Protein AF-A0A0J6SCE9-F1 (afdb_monomer_lite)

Foldseek 3Di:
DDDDDDPDPAADQVDPDPPGDHPPDDDPVPDPDDPPPPDDDDDDDPVVVVVVVVVVVVD

Radius of gyration: 24.31 Å; chains: 1; bounding box: 46×31×53 Å

pLDDT: mean 72.65, std 15.42, range [43.78, 96.0]

Structure (mmCIF, N/CA/C/O backbone):
data_AF-A0A0J6SCE9-F1
#
_entry.id   AF-A0A0J6SCE9-F1
#
loop_
_atom_site.group_PDB
_atom_site.id
_atom_site.type_symbol
_atom_site.label_atom_id
_atom_site.label_alt_id
_atom_site.label_comp_id
_atom_site.label_asym_id
_atom_site.label_entity_id
_atom_site.label_seq_id
_atom_site.pdbx_PDB_ins_code
_atom_site.Cartn_x
_atom_site.Cartn_y
_atom_site.Cartn_z
_atom_site.occupancy
_atom_site.B_iso_or_equiv
_atom_site.auth_seq_id
_atom_site.auth_comp_id
_atom_site.auth_asym_id
_atom_site.auth_atom_id
_atom_site.pdbx_PDB_model_num
ATOM 1 N N . MET A 1 1 ? 27.926 6.294 -33.646 1.00 44.91 1 MET A N 1
ATOM 2 C CA . MET A 1 1 ? 26.975 5.166 -33.596 1.00 44.91 1 MET A CA 1
ATOM 3 C C . MET A 1 1 ? 27.272 4.416 -32.308 1.00 44.91 1 MET A C 1
ATOM 5 O O . MET A 1 1 ? 28.379 3.904 -32.229 1.00 44.91 1 MET A O 1
ATOM 9 N N . PRO A 1 2 ? 26.436 4.444 -31.258 1.00 44.97 2 PRO A N 1
ATOM 10 C CA . PRO A 1 2 ? 26.719 3.616 -30.093 1.00 44.97 2 PRO A CA 1
ATOM 11 C C . PRO A 1 2 ? 26.409 2.154 -30.434 1.00 44.97 2 PRO A C 1
ATOM 13 O O . PRO A 1 2 ? 25.312 1.833 -30.887 1.00 44.97 2 PRO A O 1
ATOM 16 N N . GLU A 1 3 ? 27.416 1.305 -30.265 1.00 43.78 3 GLU A N 1
ATOM 17 C CA . GLU A 1 3 ? 27.365 -0.143 -30.449 1.00 43.78 3 GLU A CA 1
ATOM 18 C C . GLU A 1 3 ? 26.425 -0.768 -29.407 1.00 43.78 3 GLU A C 1
ATOM 20 O O . GLU A 1 3 ? 26.604 -0.602 -28.197 1.00 43.78 3 GLU A O 1
ATOM 25 N N . THR A 1 4 ? 25.398 -1.478 -29.872 1.00 50.75 4 THR A N 1
ATOM 26 C CA . THR A 1 4 ? 24.556 -2.342 -29.044 1.00 50.75 4 THR A CA 1
ATOM 27 C C . THR A 1 4 ? 25.398 -3.519 -28.554 1.00 50.75 4 THR A C 1
ATOM 29 O O . THR A 1 4 ? 25.924 -4.294 -29.352 1.00 50.75 4 THR A O 1
ATOM 32 N N . LYS A 1 5 ? 25.561 -3.636 -27.231 1.00 51.31 5 L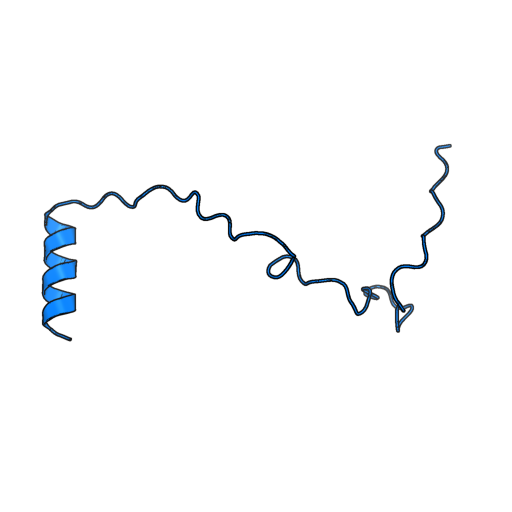YS A N 1
ATOM 33 C CA . LYS A 1 5 ? 26.247 -4.770 -26.595 1.00 51.31 5 LYS A CA 1
ATOM 34 C C . LYS A 1 5 ? 25.558 -6.085 -26.996 1.00 51.31 5 LYS A C 1
ATOM 36 O O . LYS A 1 5 ? 24.331 -6.094 -27.081 1.00 51.31 5 LYS A O 1
ATOM 41 N N . PRO A 1 6 ? 26.314 -7.171 -27.237 1.00 47.88 6 PRO A N 1
ATOM 42 C CA . PRO A 1 6 ? 25.733 -8.449 -27.621 1.00 47.88 6 PRO A CA 1
ATOM 43 C C . PRO A 1 6 ? 24.861 -8.979 -26.484 1.00 47.88 6 PRO A C 1
ATOM 45 O O . PRO A 1 6 ? 25.291 -8.981 -25.329 1.00 47.88 6 PRO A O 1
ATOM 48 N N . ASP A 1 7 ? 23.649 -9.412 -26.830 1.00 53.28 7 ASP A N 1
ATOM 49 C CA . ASP A 1 7 ? 22.745 -10.123 -25.935 1.00 53.28 7 ASP A CA 1
ATOM 50 C C . ASP A 1 7 ? 23.484 -11.337 -25.362 1.00 53.28 7 ASP A C 1
ATOM 52 O O . ASP A 1 7 ? 23.710 -12.341 -26.044 1.00 53.28 7 ASP A O 1
ATOM 56 N N . THR A 1 8 ? 23.905 -11.236 -24.103 1.00 53.84 8 THR A N 1
ATOM 57 C CA . THR A 1 8 ? 24.310 -12.389 -23.302 1.00 53.84 8 THR A CA 1
ATOM 58 C C . THR A 1 8 ? 23.190 -13.430 -23.416 1.00 53.84 8 THR A C 1
ATOM 60 O O . THR A 1 8 ? 22.022 -13.032 -23.381 1.00 53.84 8 THR A O 1
ATOM 63 N N . PRO A 1 9 ? 23.482 -14.733 -23.585 1.00 54.09 9 PRO A N 1
ATOM 64 C CA . PRO A 1 9 ? 22.443 -15.752 -23.659 1.00 54.09 9 PRO A CA 1
ATOM 65 C C . PRO A 1 9 ? 21.733 -15.854 -22.303 1.00 54.09 9 PRO A C 1
ATOM 67 O O . PRO A 1 9 ? 22.102 -16.658 -21.453 1.00 54.09 9 PRO A O 1
ATOM 70 N N . ASP A 1 10 ? 20.729 -14.999 -22.107 1.00 56.16 10 ASP A N 1
ATOM 71 C CA . ASP A 1 10 ? 19.716 -15.102 -21.066 1.00 56.16 10 ASP A CA 1
ATOM 72 C C . ASP A 1 10 ? 19.087 -16.491 -21.184 1.00 56.16 10 ASP A C 1
ATOM 74 O O . ASP A 1 10 ? 18.440 -16.804 -22.190 1.00 56.16 10 ASP A O 1
ATOM 78 N N . GLU A 1 11 ? 19.344 -17.312 -20.170 1.00 60.22 11 GLU A N 1
ATOM 79 C CA . GLU A 1 11 ? 18.487 -18.376 -19.644 1.00 60.22 11 GLU A CA 1
ATOM 80 C C . GLU A 1 11 ? 17.454 -18.918 -20.642 1.00 60.22 11 GLU A C 1
ATOM 82 O O . GLU A 1 11 ? 16.383 -18.342 -20.835 1.00 60.22 11 GLU A O 1
ATOM 87 N N . THR A 1 12 ? 17.809 -20.038 -21.285 1.00 62.84 12 THR A N 1
ATOM 88 C CA . THR A 1 12 ? 17.004 -20.859 -22.213 1.00 62.84 12 THR A CA 1
ATOM 89 C C . THR A 1 12 ? 15.633 -20.281 -22.589 1.00 62.84 12 THR A C 1
ATOM 91 O O . THR A 1 12 ? 14.578 -20.746 -22.149 1.00 62.84 12 THR A O 1
ATOM 94 N N . LYS A 1 13 ? 15.629 -19.253 -23.444 1.00 61.25 13 LYS A N 1
ATOM 95 C CA . LYS A 1 13 ? 14.396 -18.765 -24.067 1.00 61.25 13 LYS A CA 1
ATOM 96 C C . LYS A 1 13 ? 13.812 -19.900 -24.911 1.00 61.25 13 LYS A C 1
ATOM 98 O O . LYS A 1 13 ? 14.438 -20.366 -25.857 1.00 61.25 13 LYS A O 1
ATOM 103 N N . ILE A 1 14 ? 12.606 -20.350 -24.572 1.00 70.44 14 ILE A N 1
ATOM 104 C CA . ILE A 1 14 ? 11.913 -21.435 -25.293 1.00 70.44 14 ILE A CA 1
ATOM 105 C C . ILE A 1 14 ? 11.149 -20.945 -26.535 1.00 70.44 14 ILE A C 1
ATOM 107 O O . ILE A 1 14 ? 10.505 -21.738 -27.216 1.00 70.44 14 ILE A O 1
ATOM 111 N N . SER A 1 15 ? 11.168 -19.638 -26.815 1.00 71.06 15 SER A N 1
ATOM 112 C CA . SER A 1 15 ? 10.447 -19.018 -27.930 1.00 71.06 15 SER A CA 1
ATOM 113 C C . SER A 1 15 ? 11.224 -17.832 -28.506 1.00 71.06 15 SER A C 1
ATOM 115 O O . SER A 1 15 ? 11.991 -17.189 -27.794 1.00 71.06 15 SER A O 1
ATOM 117 N N . THR A 1 16 ? 11.002 -17.539 -29.789 1.00 73.75 16 THR A N 1
ATOM 118 C CA . THR A 1 16 ? 11.559 -16.392 -30.535 1.00 73.75 16 THR A CA 1
ATOM 119 C C . THR A 1 16 ? 10.498 -15.339 -30.880 1.00 73.75 16 THR A C 1
ATOM 121 O O . THR A 1 16 ? 10.760 -14.414 -31.645 1.00 73.75 16 THR A O 1
ATOM 124 N N . GLY A 1 17 ? 9.276 -15.487 -30.354 1.00 76.62 17 GLY A N 1
ATOM 125 C CA . GLY A 1 17 ? 8.178 -14.556 -30.607 1.00 76.62 17 GLY A CA 1
ATOM 126 C C . GLY A 1 17 ? 8.368 -13.187 -29.931 1.00 76.62 17 GLY A C 1
ATOM 127 O O . GLY A 1 17 ? 9.178 -13.056 -29.016 1.00 76.62 17 GLY A O 1
ATOM 128 N N . PRO A 1 18 ? 7.571 -12.168 -30.300 1.00 69.62 18 PRO A N 1
ATOM 129 C CA . PRO A 1 18 ? 7.706 -10.803 -29.768 1.00 69.62 18 PRO A CA 1
ATOM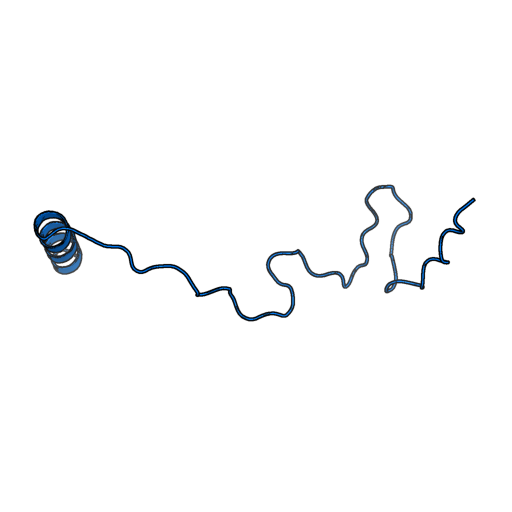 130 C C . PRO A 1 18 ? 7.554 -10.680 -28.241 1.00 69.62 18 PRO A C 1
ATOM 132 O O . PRO A 1 18 ? 8.048 -9.728 -27.652 1.00 69.62 18 PRO A O 1
ATOM 135 N N . ASN A 1 19 ? 6.893 -11.651 -27.601 1.00 68.00 19 ASN A N 1
ATOM 136 C CA . ASN A 1 19 ? 6.687 -11.721 -26.148 1.00 68.00 19 ASN A CA 1
ATOM 137 C C . ASN A 1 19 ? 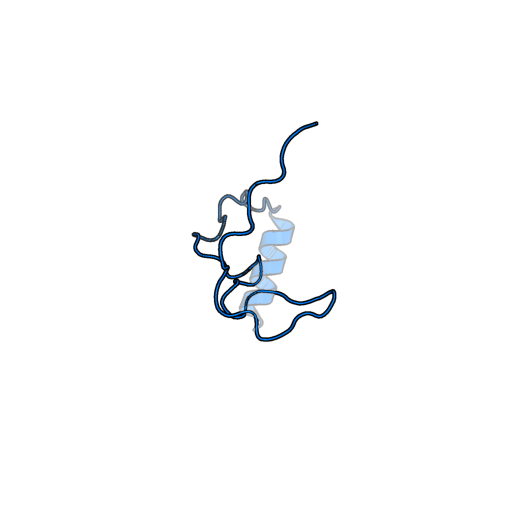7.582 -12.779 -25.471 1.00 68.00 19 ASN A C 1
ATOM 139 O O . ASN A 1 19 ? 7.248 -13.277 -24.395 1.00 68.00 19 ASN A O 1
ATOM 143 N N . ALA A 1 20 ? 8.681 -13.189 -26.110 1.00 70.25 20 ALA A N 1
ATOM 144 C CA . ALA A 1 20 ? 9.584 -14.203 -25.579 1.00 70.25 20 ALA A CA 1
ATOM 145 C C . ALA A 1 20 ? 10.362 -13.687 -24.358 1.00 70.25 20 ALA A C 1
ATOM 147 O O . ALA A 1 20 ? 11.435 -13.093 -24.476 1.00 70.25 20 ALA A O 1
ATOM 148 N N . ARG A 1 21 ? 9.820 -13.942 -23.166 1.00 69.88 21 ARG A N 1
ATOM 149 C CA . ARG A 1 21 ? 10.494 -13.699 -21.887 1.00 69.88 21 ARG A CA 1
ATOM 150 C C . ARG A 1 21 ? 11.354 -14.916 -21.491 1.00 69.88 21 ARG A C 1
ATOM 152 O O . ARG A 1 21 ? 10.934 -16.041 -21.778 1.00 69.88 21 ARG A O 1
ATOM 159 N N . PRO A 1 22 ? 12.526 -14.733 -20.845 1.00 74.19 22 PRO A N 1
ATOM 160 C CA . PRO A 1 22 ? 13.288 -15.850 -20.283 1.00 74.19 22 PRO A CA 1
ATOM 161 C C . PRO A 1 22 ? 12.431 -16.668 -19.313 1.00 74.19 22 PRO A C 1
ATOM 163 O O . PRO A 1 22 ? 11.620 -16.100 -18.577 1.00 74.19 22 PRO A O 1
ATOM 166 N N . ARG A 1 23 ? 12.593 -17.997 -19.330 1.00 67.25 23 ARG A N 1
ATOM 167 C CA . ARG A 1 23 ? 11.770 -18.920 -18.529 1.00 67.25 23 ARG A CA 1
ATOM 168 C C . ARG A 1 23 ? 11.937 -18.685 -17.028 1.00 67.25 23 ARG A C 1
ATOM 170 O O . ARG A 1 23 ? 10.961 -18.792 -16.291 1.00 67.25 23 ARG A O 1
ATOM 177 N N . ASP A 1 24 ? 13.150 -18.337 -16.620 1.00 65.06 24 ASP A N 1
ATOM 178 C CA . ASP A 1 24 ? 13.535 -18.196 -15.217 1.00 65.06 24 ASP A CA 1
ATOM 179 C C . ASP A 1 24 ? 13.447 -16.734 -14.727 1.00 65.06 24 ASP A C 1
ATOM 181 O O . ASP A 1 24 ? 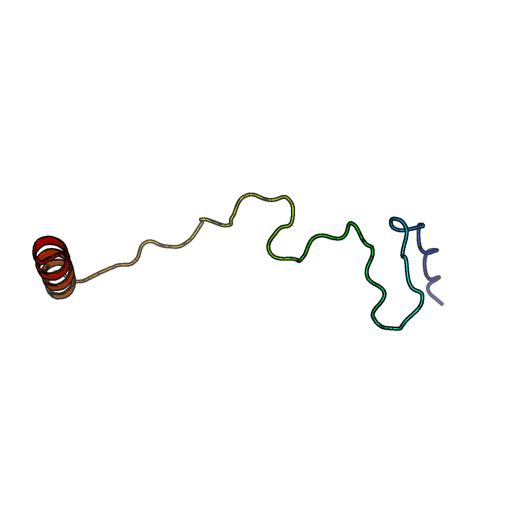13.721 -16.427 -13.566 1.00 65.06 24 ASP A O 1
ATOM 185 N N . ALA A 1 25 ? 12.960 -15.816 -15.573 1.00 66.50 25 ALA A N 1
ATOM 186 C CA . ALA A 1 25 ? 12.746 -14.428 -15.187 1.00 66.50 25 ALA A CA 1
ATOM 187 C C . ALA A 1 25 ? 11.565 -14.294 -14.208 1.00 66.50 25 ALA A C 1
ATOM 189 O O . ALA A 1 25 ? 10.408 -14.548 -14.553 1.00 66.50 25 ALA A O 1
ATOM 190 N N . THR A 1 26 ? 11.842 -13.798 -13.001 1.00 65.50 26 THR A N 1
ATOM 191 C CA . THR A 1 26 ? 10.817 -13.539 -11.976 1.00 65.50 26 THR A CA 1
ATOM 192 C C . THR A 1 26 ? 9.806 -12.477 -12.426 1.00 65.50 26 THR A C 1
ATOM 194 O O . THR A 1 26 ? 10.145 -11.480 -13.068 1.00 65.50 26 THR A O 1
ATOM 197 N N . ILE A 1 27 ? 8.523 -12.661 -12.101 1.00 67.44 27 ILE A N 1
ATOM 198 C CA . ILE A 1 27 ? 7.511 -11.608 -12.271 1.00 67.44 27 ILE A CA 1
ATOM 199 C C . ILE A 1 27 ? 7.869 -10.507 -11.267 1.00 67.44 27 ILE A C 1
ATOM 201 O O . ILE A 1 27 ? 8.179 -10.825 -10.127 1.00 67.44 27 ILE A O 1
ATOM 205 N N . ALA A 1 28 ? 7.864 -9.234 -11.672 1.00 60.34 28 ALA A N 1
ATOM 206 C CA . ALA A 1 28 ? 8.446 -8.107 -10.921 1.00 60.34 28 ALA A CA 1
ATOM 207 C C . ALA A 1 28 ? 8.000 -7.972 -9.442 1.00 60.34 28 ALA A C 1
ATOM 209 O O . ALA A 1 28 ? 8.650 -7.276 -8.672 1.00 60.34 28 ALA A O 1
ATOM 210 N N . GLN A 1 29 ? 6.916 -8.648 -9.047 1.00 59.59 29 GLN A N 1
ATOM 211 C CA . GLN A 1 29 ? 6.377 -8.701 -7.687 1.00 59.59 29 GLN A CA 1
ATOM 212 C C . GLN A 1 29 ? 6.967 -9.826 -6.805 1.00 59.59 29 GLN A C 1
ATOM 214 O O . GLN A 1 29 ? 6.832 -9.773 -5.588 1.00 59.59 29 GLN A O 1
ATOM 219 N N . THR A 1 30 ? 7.612 -10.843 -7.385 1.00 62.91 30 THR A N 1
ATOM 220 C CA . THR A 1 30 ? 8.191 -12.004 -6.674 1.00 62.91 30 THR A CA 1
ATOM 221 C C . THR A 1 30 ? 9.704 -12.129 -6.880 1.00 62.91 30 THR A C 1
ATOM 223 O O . THR A 1 30 ? 10.257 -13.225 -6.780 1.00 62.91 30 THR A O 1
ATOM 226 N N . GLY A 1 31 ? 10.376 -11.035 -7.244 1.00 62.50 31 GLY A N 1
ATOM 227 C CA . GLY A 1 31 ? 11.836 -10.987 -7.321 1.00 62.50 31 GLY A CA 1
ATOM 228 C C . GLY A 1 31 ? 12.482 -11.137 -5.939 1.00 62.50 31 GLY A C 1
ATOM 229 O O . GLY A 1 31 ? 11.837 -10.919 -4.916 1.00 62.50 31 GLY A O 1
ATOM 230 N N . GLN A 1 32 ? 13.764 -11.510 -5.896 1.00 59.31 32 GLN A N 1
ATOM 231 C CA . GLN A 1 32 ? 14.516 -11.517 -4.640 1.00 59.31 32 GLN A CA 1
ATOM 232 C C . GLN A 1 32 ? 14.590 -10.095 -4.063 1.00 59.31 32 GLN A C 1
ATOM 234 O O . GLN A 1 32 ? 15.057 -9.171 -4.725 1.00 59.31 32 GLN A O 1
ATOM 239 N N . GLY A 1 33 ? 14.128 -9.935 -2.827 1.00 63.09 33 GLY A N 1
ATOM 240 C CA . GLY A 1 33 ? 14.095 -8.674 -2.095 1.00 63.09 33 GLY A CA 1
ATOM 241 C C . GLY A 1 33 ? 13.164 -8.804 -0.894 1.00 63.09 33 GLY A C 1
ATOM 242 O O . GLY A 1 33 ? 12.181 -9.543 -0.954 1.00 63.09 33 GLY A O 1
ATOM 243 N N . LEU A 1 34 ? 13.481 -8.135 0.216 1.00 67.94 34 LEU A N 1
ATOM 244 C CA . LEU A 1 34 ? 12.510 -7.996 1.301 1.00 67.94 34 LEU A CA 1
ATOM 245 C C . LEU A 1 34 ? 11.364 -7.100 0.806 1.00 67.94 34 LEU A C 1
ATOM 247 O O . LEU A 1 34 ? 11.646 -6.114 0.114 1.00 67.94 34 LEU A O 1
ATOM 251 N N . PRO A 1 35 ? 10.097 -7.416 1.131 1.00 68.44 35 PRO A N 1
ATOM 252 C CA . PRO A 1 35 ? 8.995 -6.493 0.911 1.00 68.44 35 PRO A CA 1
ATOM 253 C C . PRO A 1 35 ? 9.356 -5.115 1.467 1.00 68.44 35 PRO A C 1
ATOM 255 O O . PRO A 1 35 ? 9.977 -4.998 2.526 1.00 68.44 35 PRO A O 1
ATOM 258 N N . ASN A 1 36 ? 9.022 -4.064 0.721 1.00 73.56 36 ASN A N 1
ATOM 259 C CA . ASN A 1 36 ? 9.229 -2.712 1.209 1.00 73.56 36 ASN A CA 1
ATOM 260 C C . ASN A 1 36 ? 8.187 -2.393 2.292 1.00 73.56 36 ASN A C 1
ATOM 262 O O . ASN A 1 36 ? 7.148 -1.805 1.998 1.00 73.56 36 ASN A O 1
ATOM 266 N N . ASP A 1 37 ? 8.484 -2.775 3.532 1.00 71.75 37 ASP A N 1
ATOM 267 C CA . ASP A 1 37 ? 7.605 -2.600 4.695 1.00 71.75 37 ASP A CA 1
ATOM 268 C C . ASP A 1 37 ? 7.760 -1.215 5.357 1.00 71.75 37 ASP A C 1
ATOM 270 O O . ASP A 1 37 ? 7.361 -1.003 6.499 1.00 71.75 37 ASP A O 1
ATOM 274 N N . THR A 1 38 ? 8.326 -0.228 4.652 1.00 78.19 38 THR A N 1
ATOM 275 C CA . THR A 1 38 ? 8.515 1.141 5.164 1.00 78.19 38 THR A CA 1
ATOM 276 C C . THR A 1 38 ? 7.237 1.990 5.126 1.00 78.19 38 THR A C 1
ATOM 278 O O . THR A 1 38 ? 7.317 3.215 5.002 1.00 78.19 38 THR A O 1
ATOM 281 N N . SER A 1 39 ? 6.049 1.385 5.148 1.00 79.25 39 SER A N 1
ATOM 282 C CA . SER A 1 39 ? 4.795 2.143 5.147 1.00 79.25 39 SER A CA 1
ATOM 283 C C . SER A 1 39 ? 4.653 2.957 6.433 1.00 79.25 39 SER A C 1
ATOM 285 O O . SER A 1 39 ? 4.984 2.475 7.517 1.00 79.25 39 SER A O 1
ATOM 287 N N . ALA A 1 40 ? 4.129 4.178 6.320 1.00 82.38 40 ALA A N 1
ATOM 288 C CA . ALA A 1 40 ? 3.780 4.973 7.490 1.00 82.38 40 ALA A CA 1
ATOM 289 C C . ALA A 1 40 ? 2.622 4.309 8.263 1.00 82.38 40 ALA A C 1
ATOM 291 O O . ALA A 1 40 ? 1.734 3.725 7.629 1.00 82.38 40 ALA A O 1
ATOM 292 N N . PRO A 1 41 ? 2.605 4.404 9.604 1.00 83.25 41 PRO A N 1
ATOM 293 C CA . PRO A 1 41 ? 1.446 4.014 10.396 1.00 83.25 41 PRO A CA 1
ATOM 294 C C . PRO A 1 41 ? 0.180 4.741 9.931 1.00 83.25 41 PRO A C 1
ATOM 296 O O . PRO A 1 41 ? 0.229 5.901 9.518 1.00 83.25 41 PRO A O 1
ATOM 299 N N . VAL A 1 42 ? -0.959 4.051 9.999 1.00 84.38 42 VAL A N 1
ATOM 300 C CA . VAL A 1 42 ? -2.263 4.670 9.750 1.00 84.38 42 VAL A CA 1
ATOM 301 C C . VAL A 1 42 ? -2.695 5.384 11.027 1.00 84.38 42 VAL A C 1
ATOM 303 O O . VAL A 1 42 ? -2.932 4.734 12.042 1.00 84.38 42 VAL A O 1
ATOM 306 N N . GLU A 1 43 ? -2.800 6.709 10.964 1.00 90.31 43 GLU A N 1
ATOM 307 C CA . GLU A 1 43 ? -3.386 7.517 12.035 1.00 90.31 43 GLU A CA 1
ATOM 308 C C . GLU A 1 43 ? -4.913 7.389 11.987 1.00 90.31 43 GLU A C 1
ATOM 310 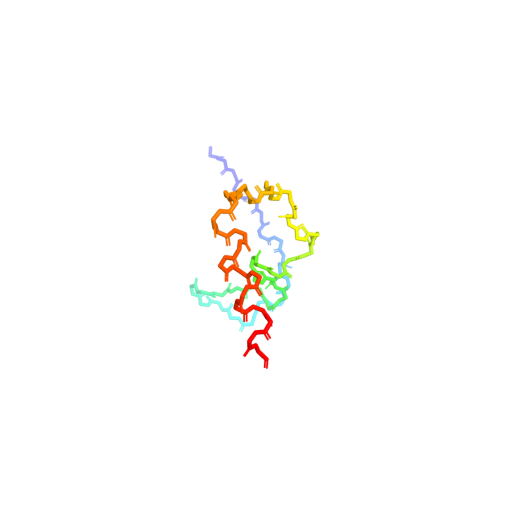O O . GLU A 1 43 ? -5.523 7.588 10.933 1.00 90.31 43 GLU A O 1
ATOM 315 N N . ILE A 1 44 ? -5.530 7.059 13.121 1.00 91.75 44 ILE A N 1
ATOM 316 C CA . ILE A 1 44 ? -6.987 6.975 13.265 1.00 91.75 44 ILE A CA 1
ATOM 317 C C . ILE A 1 44 ? -7.444 7.843 14.432 1.00 91.75 44 ILE A C 1
ATOM 319 O O . ILE A 1 44 ? -6.734 7.985 15.428 1.00 91.75 44 ILE A O 1
ATOM 323 N N . ASP A 1 45 ? -8.634 8.422 14.307 1.00 93.25 45 ASP A N 1
ATOM 324 C CA . ASP A 1 45 ? -9.280 9.126 15.409 1.00 93.25 45 ASP A CA 1
ATOM 325 C C . ASP A 1 45 ? -9.924 8.149 16.413 1.00 93.25 45 ASP A C 1
ATOM 327 O O . ASP A 1 45 ? -10.062 6.945 16.170 1.00 93.25 45 ASP A O 1
ATOM 331 N N . GLU A 1 46 ? -10.299 8.671 17.583 1.00 93.00 46 GLU A N 1
ATOM 332 C CA . GLU A 1 46 ? -10.882 7.872 18.667 1.00 93.00 46 GLU A CA 1
ATOM 333 C C . GLU A 1 46 ? -12.250 7.274 18.300 1.00 93.00 46 GLU A C 1
ATOM 335 O O . GLU A 1 46 ? -12.607 6.194 18.781 1.00 93.00 46 GLU A O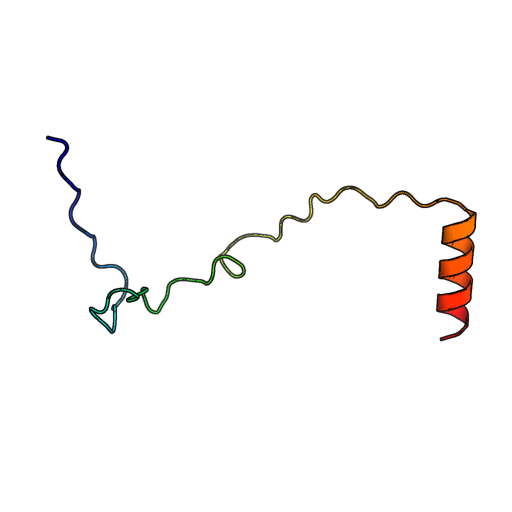 1
ATOM 340 N N . GLU A 1 47 ? -13.022 7.946 17.440 1.00 94.25 47 GLU A N 1
ATOM 341 C CA . GLU A 1 47 ? -14.328 7.453 17.000 1.00 94.25 47 GLU A CA 1
ATOM 342 C C . GLU A 1 47 ? -14.165 6.220 16.105 1.00 94.25 47 GLU A C 1
ATOM 344 O O . GLU A 1 47 ? -14.860 5.216 16.288 1.00 94.25 47 GLU A O 1
ATOM 349 N N . GLU A 1 48 ? -13.210 6.259 15.176 1.00 92.12 48 GLU A N 1
ATOM 350 C CA . GLU A 1 48 ? -12.869 5.144 14.301 1.00 92.12 48 GLU A CA 1
ATOM 351 C C . GLU A 1 48 ? -12.263 3.975 15.078 1.00 92.12 48 GLU A C 1
ATOM 353 O O . GLU A 1 48 ? -12.648 2.825 14.851 1.00 92.12 48 GLU A O 1
ATOM 358 N N . ALA A 1 49 ? -11.396 4.251 16.056 1.00 93.75 49 ALA A N 1
ATOM 359 C CA . ALA A 1 49 ? -10.858 3.219 16.940 1.00 93.75 49 ALA A CA 1
ATOM 360 C C . ALA A 1 49 ? -11.979 2.443 17.654 1.00 93.75 49 ALA A C 1
ATOM 362 O O . ALA A 1 49 ? -11.964 1.209 17.686 1.00 93.75 49 ALA A O 1
ATOM 363 N N . LYS A 1 50 ? -13.001 3.154 18.148 1.00 95.00 50 LYS A N 1
ATOM 364 C CA . LYS A 1 50 ? -14.163 2.539 18.798 1.00 95.00 50 LYS A CA 1
ATOM 365 C C . LYS A 1 50 ? -14.997 1.696 17.829 1.00 95.00 50 LYS A C 1
ATOM 367 O O . LYS A 1 50 ? -15.391 0.582 18.172 1.00 95.00 50 LYS A O 1
ATOM 372 N N . ARG A 1 51 ? -15.226 2.178 16.599 1.00 93.94 51 ARG A N 1
ATOM 373 C CA . ARG A 1 51 ? -15.939 1.404 15.562 1.00 93.94 51 ARG A CA 1
ATOM 374 C C . ARG A 1 51 ? -15.225 0.096 15.228 1.00 93.94 51 ARG A C 1
ATOM 376 O O . ARG A 1 51 ? -15.879 -0.935 15.055 1.00 93.94 51 ARG A O 1
ATOM 383 N N . ILE A 1 52 ? -13.897 0.136 15.129 1.00 93.81 52 ILE A N 1
ATOM 384 C CA . ILE A 1 52 ? -13.071 -1.046 14.869 1.00 93.81 52 ILE A CA 1
ATOM 385 C C . ILE A 1 52 ? -13.168 -2.029 16.042 1.00 93.81 52 ILE A C 1
ATOM 387 O O . ILE A 1 52 ? -13.383 -3.219 15.811 1.00 93.81 52 ILE A O 1
ATOM 391 N N . GLU A 1 53 ? -13.072 -1.550 17.285 1.00 94.31 53 GLU A N 1
ATOM 392 C CA . GLU A 1 53 ? -13.191 -2.392 18.480 1.00 94.31 53 GLU A CA 1
ATOM 393 C C . GLU A 1 53 ? -14.545 -3.115 18.553 1.00 94.31 53 GLU A C 1
ATOM 395 O O . GLU A 1 53 ? -14.583 -4.338 18.724 1.00 94.31 53 GLU A O 1
ATOM 400 N N . ASP A 1 54 ? -15.650 -2.390 18.365 1.00 96.00 54 ASP A N 1
ATOM 401 C CA . ASP A 1 54 ? -17.004 -2.957 18.393 1.00 96.00 54 ASP A CA 1
ATOM 402 C C . ASP A 1 54 ? -17.189 -4.029 17.304 1.00 96.00 54 ASP A C 1
ATOM 404 O O . ASP A 1 54 ? -17.797 -5.083 17.530 1.00 96.00 54 ASP A O 1
ATOM 408 N N . LYS A 1 55 ? -16.613 -3.799 16.118 1.00 95.12 55 LYS A N 1
ATOM 409 C CA . LYS A 1 55 ? -16.636 -4.760 15.009 1.00 95.12 55 LYS A CA 1
ATOM 410 C C . LYS A 1 55 ? -15.817 -6.013 15.310 1.00 95.12 55 LYS A C 1
ATOM 412 O O . LYS A 1 55 ? -16.242 -7.102 14.951 1.00 95.12 55 LYS A O 1
ATOM 417 N N . ILE A 1 56 ? -14.665 -5.878 15.967 1.00 95.12 56 ILE A N 1
ATOM 418 C CA . ILE A 1 56 ? -13.827 -7.024 16.344 1.00 95.12 56 ILE A CA 1
ATOM 419 C C . ILE A 1 56 ? -14.510 -7.866 17.427 1.00 95.12 56 ILE A C 1
ATOM 421 O O . ILE A 1 56 ? -14.470 -9.088 17.358 1.00 95.12 56 ILE A O 1
ATOM 425 N N . ARG A 1 57 ? -15.157 -7.235 18.413 1.00 90.31 57 ARG A N 1
ATOM 426 C CA . ARG A 1 57 ? -15.833 -7.931 19.524 1.00 90.31 57 ARG A CA 1
ATOM 427 C C . ARG A 1 57 ? -17.137 -8.630 19.129 1.00 90.31 57 ARG A C 1
ATOM 429 O O . ARG A 1 57 ? -17.626 -9.453 19.896 1.00 90.31 57 ARG A O 1
ATOM 436 N N . SER A 1 58 ? -17.719 -8.260 17.991 1.00 90.00 58 SER A N 1
ATOM 437 C CA . SER A 1 58 ? -18.961 -8.844 17.466 1.00 90.00 58 SER A CA 1
ATOM 438 C C . SER A 1 58 ? -18.741 -9.967 16.443 1.00 90.00 58 SER A C 1
ATOM 440 O O . SER A 1 58 ? -19.726 -10.512 15.940 1.00 90.00 58 SER A O 1
ATOM 442 N N . LEU A 1 59 ? -17.479 -10.310 16.150 1.00 76.62 59 LEU A N 1
ATOM 443 C CA . LEU A 1 59 ? -17.082 -11.515 15.409 1.00 76.62 59 LEU A CA 1
ATOM 444 C C . LEU A 1 59 ? -17.128 -12.758 16.306 1.00 76.62 59 LEU A C 1
ATOM 446 O O . LEU A 1 59 ? -17.514 -13.822 15.773 1.00 76.62 59 LEU A O 1
#

Sequence (59 aa):
MPETKPDTPDETKISTGPNARPRDATIAQTGQGLPNDTSAPVEIDEEEAKRIEDKIRSL

Secondary structure (DSSP, 8-state):
-PPPPP----TT----STT---TTPPPTTSSSS-----PPP----HHHHHHHHHHHHT-

Organism: NCBI:txid298794